Protein AF-A0A3D5WJP2-F1 (afdb_monomer_lite)

Foldseek 3Di:
DPQWDFLQVVCVVPVVRSLVVQADPPVRAGDFLLDCPCCVVDPCNDNGHHDDSVCCDDVNRPVDTDLVPDDPVVNVCCCVPVVDDDDQVLNVVVVVQVVVCVQQVHGQQQWADDPSDIGGDPDDGDHDPPDDPVD

Radius of gyration: 22.25 Å; chains: 1; bounding box: 49×36×56 Å

Structure (mmCIF, N/CA/C/O backbone):
data_AF-A0A3D5WJP2-F1
#
_entry.id   AF-A0A3D5WJP2-F1
#
loop_
_atom_site.group_PDB
_atom_site.id
_atom_site.type_symbol
_atom_site.label_atom_id
_atom_site.label_alt_id
_atom_site.label_comp_id
_atom_site.label_asym_id
_atom_site.label_entity_id
_atom_site.label_seq_id
_atom_site.pdbx_PDB_ins_code
_atom_site.Cartn_x
_atom_site.Cartn_y
_atom_site.Cartn_z
_atom_site.occupancy
_atom_site.B_iso_or_equiv
_atom_site.auth_seq_id
_atom_site.auth_comp_id
_atom_site.auth_asym_id
_atom_site.auth_atom_id
_atom_site.pdbx_PDB_model_num
ATOM 1 N N . MET A 1 1 ? -11.309 5.331 -8.381 1.00 47.12 1 MET A N 1
ATOM 2 C CA . MET A 1 1 ? -9.996 5.804 -7.901 1.00 47.12 1 MET A CA 1
ATOM 3 C C . MET A 1 1 ? -8.969 5.015 -8.683 1.00 47.12 1 MET A C 1
ATOM 5 O O . MET A 1 1 ? -9.078 3.797 -8.690 1.00 47.12 1 MET A O 1
ATOM 9 N N . GLU A 1 2 ? -8.091 5.676 -9.429 1.00 64.75 2 GLU A N 1
ATOM 10 C CA . GLU A 1 2 ? -6.979 4.993 -10.094 1.00 64.75 2 GLU A CA 1
ATOM 11 C C . GLU A 1 2 ? -5.961 4.677 -8.989 1.00 64.75 2 GLU A C 1
ATOM 13 O O . GLU A 1 2 ? -5.432 5.591 -8.364 1.00 64.75 2 GLU A O 1
ATOM 18 N N . ILE A 1 3 ? -5.849 3.399 -8.615 1.00 77.19 3 ILE A N 1
ATOM 19 C CA . ILE A 1 3 ? -5.035 2.960 -7.464 1.00 77.19 3 ILE A CA 1
ATOM 20 C C . ILE A 1 3 ? -3.576 2.727 -7.889 1.00 77.19 3 ILE A C 1
ATOM 22 O O . ILE A 1 3 ? -2.681 2.763 -7.049 1.00 77.19 3 ILE A O 1
ATOM 26 N N . ASP A 1 4 ? -3.347 2.495 -9.182 1.00 83.25 4 ASP A N 1
ATOM 27 C CA . ASP A 1 4 ? -2.045 2.159 -9.748 1.00 83.25 4 ASP A CA 1
ATOM 28 C C . ASP A 1 4 ? -1.290 3.399 -10.241 1.00 83.25 4 ASP A C 1
ATOM 30 O O . ASP A 1 4 ? -1.884 4.329 -10.794 1.00 83.25 4 ASP A O 1
ATOM 34 N N . ILE A 1 5 ? 0.027 3.406 -10.039 1.00 85.25 5 ILE A N 1
ATOM 35 C CA . ILE A 1 5 ? 0.921 4.472 -10.488 1.00 85.25 5 ILE A CA 1
ATOM 36 C C . ILE A 1 5 ? 1.798 3.890 -11.588 1.00 85.25 5 ILE A C 1
ATOM 38 O O . ILE A 1 5 ? 2.698 3.117 -11.310 1.00 85.25 5 ILE A O 1
ATOM 42 N N . VAL A 1 6 ? 1.567 4.316 -12.827 1.00 90.94 6 VAL A N 1
ATOM 43 C CA . VAL A 1 6 ? 2.302 3.793 -13.986 1.00 90.94 6 VAL A CA 1
ATOM 44 C C . VAL A 1 6 ? 3.695 4.422 -14.073 1.00 90.94 6 VAL A C 1
ATOM 46 O O . VAL A 1 6 ? 3.829 5.628 -14.304 1.00 90.94 6 VAL A O 1
ATOM 49 N N . GLU A 1 7 ? 4.745 3.615 -13.955 1.00 93.88 7 GLU A N 1
ATOM 50 C CA . GLU A 1 7 ? 6.144 4.055 -13.968 1.00 93.88 7 GLU A CA 1
ATOM 51 C C . GLU A 1 7 ? 6.538 4.729 -15.280 1.00 93.88 7 GLU A C 1
ATOM 53 O O . GLU A 1 7 ? 7.288 5.711 -15.261 1.00 93.88 7 GLU A O 1
ATOM 58 N N . GLN A 1 8 ? 5.995 4.268 -16.413 1.00 94.50 8 GLN A N 1
ATOM 59 C CA . GLN A 1 8 ? 6.205 4.920 -17.705 1.00 94.50 8 GLN A CA 1
ATOM 60 C C . GLN A 1 8 ? 5.796 6.398 -17.653 1.00 94.50 8 GLN A C 1
ATOM 62 O O . GLN A 1 8 ? 6.559 7.256 -18.090 1.00 94.50 8 GLN A O 1
ATOM 67 N N . ARG A 1 9 ? 4.662 6.725 -17.013 1.00 94.38 9 ARG A N 1
ATOM 68 C CA . ARG A 1 9 ? 4.209 8.120 -16.865 1.00 94.38 9 ARG A CA 1
ATOM 69 C C . ARG A 1 9 ? 5.199 8.951 -16.047 1.00 94.38 9 ARG A C 1
ATOM 71 O O . ARG A 1 9 ? 5.391 10.129 -16.337 1.00 94.38 9 ARG A O 1
ATOM 78 N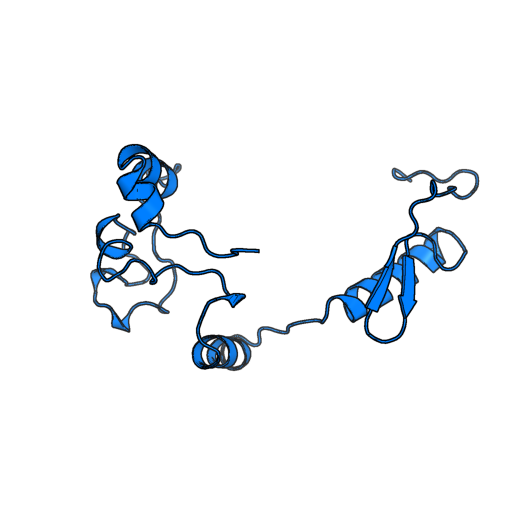 N . ILE A 1 10 ? 5.835 8.356 -15.036 1.00 94.31 10 ILE A N 1
ATOM 79 C CA . ILE A 1 10 ? 6.864 9.034 -14.235 1.00 94.31 10 ILE A CA 1
ATOM 80 C C . ILE A 1 10 ? 8.133 9.244 -15.068 1.00 94.31 10 ILE A C 1
ATOM 82 O O . ILE A 1 10 ? 8.694 10.338 -15.029 1.00 94.31 10 ILE A O 1
ATOM 86 N N . LYS A 1 11 ? 8.574 8.231 -15.828 1.00 94.94 11 LYS A N 1
ATOM 87 C CA . LYS A 1 11 ? 9.739 8.328 -16.725 1.00 94.94 11 LYS A CA 1
ATOM 88 C C . LYS A 1 11 ? 9.537 9.427 -17.766 1.00 94.94 11 LYS A C 1
ATOM 90 O O . LYS A 1 11 ? 10.443 10.235 -17.949 1.00 94.94 11 LYS A O 1
ATOM 95 N N . ASP A 1 12 ? 8.353 9.488 -18.373 1.00 95.94 12 ASP A N 1
ATOM 96 C CA . ASP A 1 12 ? 7.992 10.495 -19.378 1.00 95.94 12 ASP A CA 1
ATOM 97 C C . ASP A 1 12 ? 7.939 11.906 -18.783 1.00 95.94 12 ASP A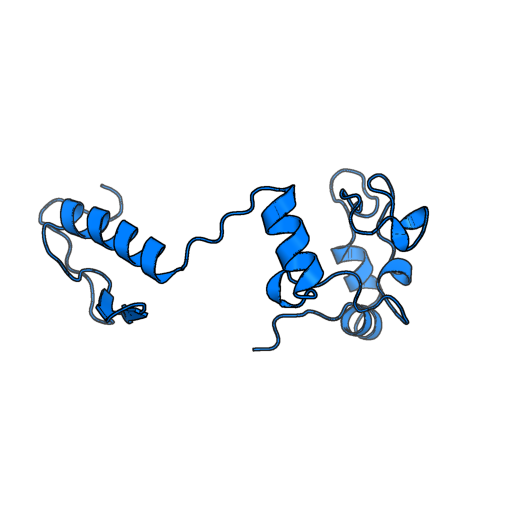 C 1
ATOM 99 O O . ASP A 1 12 ? 8.378 12.867 -19.413 1.00 95.94 12 ASP A O 1
ATOM 103 N N . LEU A 1 13 ? 7.438 12.040 -17.549 1.00 96.00 13 LEU A N 1
ATOM 104 C CA . LEU A 1 13 ? 7.401 13.319 -16.842 1.00 96.00 13 LEU A CA 1
ATOM 105 C C . LEU A 1 13 ? 8.804 13.789 -16.437 1.00 96.00 13 LEU A C 1
ATOM 107 O O . LEU A 1 13 ? 9.142 14.963 -16.582 1.00 96.00 13 LEU A O 1
ATOM 111 N N . SER A 1 14 ? 9.605 12.894 -15.856 1.00 96.88 14 SER A N 1
ATOM 112 C CA . SER A 1 14 ? 10.966 13.182 -15.416 1.00 96.88 14 SER A CA 1
ATOM 113 C C . SER A 1 14 ? 11.758 11.893 -15.158 1.00 96.88 14 SER A C 1
ATOM 115 O O . SER A 1 14 ? 11.589 11.248 -14.115 1.00 96.88 14 SER A O 1
ATOM 117 N N . PRO A 1 15 ? 12.734 11.560 -16.022 1.00 95.88 15 PRO A N 1
ATOM 118 C CA . PRO A 1 15 ? 13.635 10.430 -15.790 1.00 95.88 15 PRO A CA 1
ATOM 119 C C . PRO A 1 15 ? 14.441 10.569 -14.488 1.00 95.88 15 PRO A C 1
ATOM 121 O O . PRO A 1 15 ? 14.741 9.584 -13.812 1.00 95.88 15 PRO A O 1
ATOM 124 N N . ALA A 1 16 ? 14.771 11.808 -14.104 1.00 95.88 16 ALA A N 1
ATOM 125 C CA . ALA A 1 16 ? 15.469 12.096 -12.856 1.00 95.88 16 ALA A CA 1
ATOM 126 C C . ALA A 1 16 ? 14.603 11.775 -11.629 1.00 95.88 16 ALA A C 1
ATOM 128 O O . ALA A 1 16 ? 15.120 11.243 -10.647 1.00 95.88 16 ALA A O 1
ATOM 129 N N . LEU A 1 17 ? 13.294 12.050 -11.691 1.00 95.75 17 LEU A N 1
ATOM 130 C CA . LEU A 1 17 ? 12.360 11.713 -10.617 1.00 95.75 17 LEU A CA 1
ATOM 131 C C . LEU A 1 17 ? 12.276 10.200 -10.417 1.00 95.75 17 LEU A C 1
ATOM 133 O O . LEU A 1 17 ? 12.424 9.738 -9.287 1.00 95.75 17 LEU A O 1
ATOM 137 N N . LEU A 1 18 ? 12.125 9.427 -11.498 1.00 95.44 18 LEU A N 1
ATOM 138 C CA . LEU A 1 18 ? 12.097 7.965 -11.407 1.00 95.44 18 LEU A CA 1
ATOM 139 C C . LEU A 1 18 ? 13.383 7.418 -10.767 1.00 95.44 18 LEU A C 1
ATOM 141 O O . LEU A 1 18 ? 13.330 6.587 -9.864 1.00 95.44 18 LEU A O 1
ATOM 145 N N . LYS A 1 19 ? 14.547 7.959 -11.147 1.00 94.31 19 LYS A N 1
ATOM 146 C CA . LYS A 1 19 ? 15.833 7.590 -10.536 1.00 94.31 19 LYS A CA 1
ATOM 147 C C . LYS A 1 19 ? 15.904 7.924 -9.040 1.00 94.31 19 LYS A C 1
ATOM 149 O O . LYS A 1 19 ? 16.503 7.175 -8.272 1.00 94.31 19 LYS A O 1
ATOM 154 N N . ILE A 1 20 ? 15.311 9.039 -8.610 1.00 95.19 20 ILE A N 1
ATOM 155 C CA . ILE A 1 20 ? 15.243 9.416 -7.189 1.00 95.19 20 ILE A CA 1
ATOM 156 C C . ILE A 1 20 ? 14.339 8.457 -6.410 1.00 95.19 20 ILE A C 1
ATOM 158 O O . ILE A 1 20 ? 14.707 8.085 -5.294 1.00 95.19 20 ILE A O 1
ATOM 162 N N . LEU A 1 21 ? 13.196 8.067 -6.983 1.00 94.50 21 LEU A N 1
ATOM 163 C CA . LEU A 1 21 ? 12.251 7.127 -6.373 1.00 94.50 21 LEU A CA 1
ATOM 164 C C . LEU A 1 21 ? 12.860 5.731 -6.205 1.00 94.50 21 LEU A C 1
ATOM 166 O O . LEU A 1 21 ? 12.654 5.099 -5.175 1.00 94.50 21 LEU A O 1
ATOM 170 N N . LEU A 1 22 ? 13.668 5.288 -7.170 1.00 95.50 22 LEU A N 1
ATOM 171 C CA . LEU A 1 22 ? 14.379 4.011 -7.103 1.00 95.50 22 LEU A CA 1
ATOM 172 C C . LEU A 1 22 ? 15.647 4.054 -6.238 1.00 95.50 22 LEU A C 1
ATOM 174 O O . LEU A 1 22 ? 16.278 3.025 -6.040 1.00 95.50 22 LEU A O 1
ATOM 178 N N . SER A 1 23 ? 16.064 5.212 -5.725 1.00 96.12 23 SER A N 1
ATOM 179 C CA . SER A 1 23 ? 17.337 5.344 -5.011 1.00 96.12 23 SER A CA 1
ATOM 180 C C . SER A 1 23 ? 17.260 4.831 -3.571 1.00 96.12 23 SER A C 1
ATOM 182 O O . SER A 1 23 ? 16.557 5.396 -2.730 1.00 96.12 23 SER A O 1
ATOM 184 N N . ASP A 1 24 ? 18.112 3.859 -3.250 1.00 95.31 24 ASP A N 1
ATOM 185 C CA . ASP A 1 24 ? 18.405 3.454 -1.881 1.00 95.31 24 ASP A CA 1
ATOM 186 C C . ASP A 1 24 ? 19.329 4.486 -1.209 1.00 95.31 24 ASP A C 1
ATOM 188 O O . ASP A 1 24 ? 20.454 4.762 -1.643 1.00 95.31 24 ASP A O 1
ATOM 192 N N . LYS A 1 25 ? 18.850 5.084 -0.114 1.00 92.25 25 LYS A N 1
ATOM 193 C CA . LYS A 1 25 ? 19.575 6.139 0.608 1.00 92.25 25 LYS A CA 1
ATOM 194 C C . LYS A 1 25 ? 20.746 5.617 1.430 1.00 92.25 25 LYS A C 1
ATOM 196 O O . LYS A 1 25 ? 21.647 6.418 1.711 1.00 92.25 25 LYS A O 1
ATOM 201 N N . THR A 1 26 ? 20.747 4.326 1.766 1.00 92.94 26 THR A N 1
ATOM 202 C CA . THR A 1 26 ? 21.807 3.677 2.544 1.00 92.94 26 THR A CA 1
ATOM 203 C C . THR A 1 26 ? 22.995 3.297 1.667 1.00 92.94 26 THR A C 1
ATOM 205 O O . THR A 1 26 ? 24.112 3.722 1.950 1.00 92.94 26 THR A O 1
ATOM 208 N N . THR A 1 27 ? 22.768 2.588 0.559 1.00 90.81 27 THR A N 1
ATOM 209 C CA . THR A 1 27 ? 23.851 2.114 -0.324 1.00 90.81 27 THR A CA 1
ATOM 210 C C . THR A 1 27 ? 24.236 3.094 -1.434 1.00 90.81 27 THR A C 1
ATOM 212 O O . THR A 1 27 ? 25.261 2.896 -2.085 1.00 90.81 27 THR A O 1
ATOM 215 N N . LYS A 1 28 ? 23.436 4.149 -1.664 1.00 88.69 28 LYS A N 1
ATOM 216 C CA . LYS A 1 28 ? 23.542 5.075 -2.815 1.00 88.69 28 LYS A CA 1
ATOM 217 C C . LYS A 1 28 ? 23.342 4.410 -4.183 1.00 88.69 28 LYS A C 1
ATOM 219 O O . LYS A 1 28 ? 23.597 5.047 -5.204 1.00 88.69 28 LYS A O 1
ATOM 224 N N . LYS A 1 29 ? 22.868 3.165 -4.199 1.00 93.69 29 LYS A N 1
ATOM 225 C CA . LYS A 1 29 ? 22.490 2.415 -5.398 1.00 93.69 29 LYS A CA 1
ATOM 226 C C . LYS A 1 29 ? 20.972 2.456 -5.601 1.00 93.69 29 LYS A C 1
ATOM 228 O O . LYS A 1 29 ? 20.299 3.281 -4.971 1.00 93.69 29 LYS A O 1
ATOM 233 N N . SER A 1 30 ? 20.428 1.617 -6.479 1.00 96.69 30 SER A N 1
ATOM 234 C CA . SER A 1 30 ? 18.974 1.459 -6.587 1.00 96.69 30 SER A CA 1
ATOM 235 C C . SER A 1 30 ? 18.463 0.442 -5.562 1.00 96.69 30 SER A C 1
ATOM 237 O O . SER A 1 30 ? 19.211 -0.413 -5.085 1.00 96.69 30 SER A O 1
ATOM 239 N N . ILE A 1 31 ? 17.187 0.538 -5.195 1.00 96.81 31 ILE A N 1
ATOM 240 C CA . ILE A 1 31 ? 16.516 -0.470 -4.372 1.00 96.81 31 ILE A CA 1
ATOM 241 C C . ILE A 1 31 ? 16.528 -1.828 -5.084 1.00 96.81 31 ILE A C 1
ATOM 243 O O . ILE A 1 31 ? 16.520 -1.901 -6.313 1.00 96.81 31 ILE A O 1
ATOM 247 N N . ARG A 1 32 ? 16.556 -2.909 -4.305 1.00 96.75 32 ARG A N 1
ATOM 248 C CA . ARG A 1 32 ? 16.531 -4.283 -4.823 1.00 96.75 32 ARG A CA 1
ATOM 249 C C . ARG A 1 32 ? 15.113 -4.831 -4.879 1.00 96.75 32 ARG A C 1
ATOM 251 O O . ARG A 1 32 ? 14.268 -4.396 -4.099 1.00 96.75 32 ARG A O 1
ATOM 258 N N . TRP A 1 33 ? 14.880 -5.829 -5.731 1.00 96.00 33 TRP A N 1
ATOM 259 C CA . TRP A 1 33 ? 13.581 -6.506 -5.834 1.00 96.00 33 TRP A CA 1
ATOM 260 C C . TRP A 1 33 ? 13.119 -7.108 -4.504 1.00 96.00 33 TRP A C 1
ATOM 262 O O . TRP A 1 33 ? 11.950 -6.983 -4.146 1.00 96.00 33 TRP A O 1
ATOM 272 N N . GLY A 1 34 ? 14.023 -7.751 -3.755 1.00 94.38 34 GLY A N 1
ATOM 273 C CA . GLY A 1 34 ? 13.733 -8.274 -2.413 1.00 94.38 34 GLY A CA 1
ATOM 274 C C . GLY A 1 34 ? 12.674 -9.384 -2.366 1.00 94.38 34 GLY A C 1
ATOM 275 O O . GLY A 1 34 ? 12.168 -9.715 -1.295 1.00 94.38 34 GLY A O 1
ATOM 276 N N . THR A 1 35 ? 12.303 -9.943 -3.518 1.00 89.81 35 THR A N 1
ATOM 277 C CA . THR A 1 35 ? 11.338 -11.030 -3.662 1.00 89.81 35 THR A CA 1
ATOM 278 C C . THR A 1 35 ? 11.660 -11.838 -4.914 1.00 89.81 35 THR A C 1
ATOM 280 O O . THR A 1 35 ? 12.204 -11.309 -5.875 1.00 89.81 35 THR A O 1
ATOM 283 N N . ASP A 1 36 ? 11.294 -13.113 -4.904 1.00 91.38 36 ASP A N 1
ATOM 284 C CA . ASP A 1 36 ? 11.384 -14.058 -6.020 1.00 91.38 36 ASP A CA 1
ATOM 285 C C . ASP A 1 36 ? 10.175 -14.009 -6.972 1.00 91.38 36 ASP A C 1
ATOM 287 O O . ASP A 1 36 ? 10.147 -14.720 -7.974 1.00 91.38 36 ASP A O 1
ATOM 291 N N . ASN A 1 37 ? 9.175 -13.166 -6.686 1.00 87.62 37 ASN A N 1
ATOM 292 C CA . ASN A 1 37 ? 7.938 -13.086 -7.472 1.00 87.62 37 ASN A CA 1
ATOM 293 C C . ASN A 1 37 ? 8.162 -12.727 -8.949 1.00 87.62 37 ASN A C 1
ATOM 295 O O . ASN A 1 37 ? 7.281 -12.999 -9.755 1.00 87.62 37 ASN A O 1
ATOM 299 N N . TYR A 1 38 ? 9.301 -12.121 -9.282 1.00 91.50 38 TYR A N 1
ATOM 300 C CA . TYR A 1 38 ? 9.615 -11.621 -10.619 1.00 91.50 38 TYR A CA 1
ATOM 301 C C . TYR A 1 38 ? 10.650 -12.482 -11.355 1.00 91.50 38 TYR A C 1
ATOM 303 O O . TYR A 1 38 ? 11.018 -12.161 -12.479 1.00 91.50 38 TYR A O 1
ATOM 311 N N . ASN A 1 39 ? 11.103 -13.594 -10.760 1.00 93.44 39 ASN A N 1
ATOM 312 C CA . ASN A 1 39 ? 12.159 -14.440 -11.328 1.00 93.44 39 ASN A CA 1
ATOM 313 C C . ASN A 1 39 ? 11.833 -14.967 -12.737 1.00 93.44 39 ASN A C 1
ATOM 315 O O . ASN A 1 39 ? 12.746 -15.256 -13.506 1.00 93.44 39 ASN A O 1
ATOM 319 N N . GLU A 1 40 ? 10.548 -15.102 -13.079 1.00 92.06 40 GLU A N 1
ATOM 320 C CA . GLU A 1 40 ? 10.105 -15.544 -14.407 1.00 92.06 40 GLU A CA 1
ATOM 321 C C . GLU A 1 40 ? 10.437 -14.548 -15.530 1.00 92.06 40 GLU A C 1
ATOM 323 O O . GLU A 1 40 ? 10.497 -14.945 -16.691 1.00 92.06 40 GLU A O 1
ATOM 328 N N . TYR A 1 41 ? 10.713 -13.284 -15.194 1.00 92.75 41 TYR A N 1
ATOM 329 C CA . TYR A 1 41 ? 11.081 -12.240 -16.153 1.00 92.75 41 TYR A CA 1
ATOM 330 C C . TYR A 1 41 ? 12.579 -12.202 -16.487 1.00 92.75 41 TYR A C 1
ATOM 332 O O . TYR A 1 41 ? 12.976 -11.482 -17.401 1.00 92.75 41 TYR A O 1
ATOM 340 N N . GLY A 1 42 ? 13.413 -12.980 -15.788 1.00 95.81 42 GLY A N 1
ATOM 341 C CA . GLY A 1 42 ? 14.847 -13.097 -16.064 1.00 95.81 42 GLY A CA 1
ATOM 342 C C . GLY A 1 42 ? 15.735 -12.904 -14.838 1.00 95.81 42 GLY A C 1
ATOM 343 O O . GLY A 1 42 ? 15.280 -12.579 -13.741 1.00 95.81 42 GLY A O 1
ATOM 344 N N . THR A 1 43 ? 17.038 -13.104 -15.030 1.00 96.88 43 THR A N 1
ATOM 345 C CA . THR A 1 43 ? 18.047 -13.043 -13.958 1.00 96.88 43 THR A CA 1
ATOM 346 C C . THR A 1 43 ? 18.158 -11.668 -13.303 1.00 96.88 43 THR A C 1
ATOM 348 O O . THR A 1 43 ? 18.460 -11.566 -12.121 1.00 96.88 43 THR A O 1
ATOM 351 N N . GLU A 1 44 ? 17.853 -10.614 -14.053 1.00 96.94 44 GLU A N 1
ATOM 352 C CA . GLU A 1 44 ? 17.839 -9.206 -13.662 1.00 96.94 44 GLU A CA 1
ATOM 353 C C . GLU A 1 44 ? 16.711 -8.886 -12.667 1.00 96.94 44 GLU A C 1
ATOM 355 O O . GLU A 1 44 ? 16.727 -7.840 -12.016 1.00 96.94 44 GLU A O 1
ATOM 360 N N . TYR A 1 45 ? 15.749 -9.802 -12.526 1.00 96.94 45 TYR A N 1
ATOM 361 C CA . TYR A 1 45 ? 14.616 -9.717 -11.608 1.00 96.94 45 TYR A CA 1
ATOM 362 C C . TYR A 1 45 ? 14.800 -10.550 -10.338 1.00 96.94 45 TYR A C 1
ATOM 364 O O . TYR A 1 45 ? 13.888 -10.634 -9.512 1.00 96.94 45 TYR A O 1
ATOM 372 N N . TYR A 1 46 ? 15.969 -11.172 -10.158 1.00 97.31 46 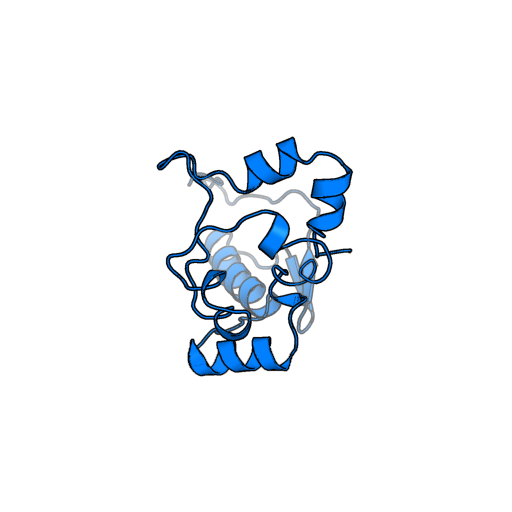TYR A N 1
ATOM 373 C CA . TYR A 1 46 ? 16.248 -11.933 -8.948 1.00 97.31 46 TYR A CA 1
ATOM 374 C C . TYR A 1 46 ? 16.258 -11.042 -7.708 1.00 97.31 46 TYR A C 1
ATOM 376 O O . TYR A 1 46 ? 16.549 -9.846 -7.748 1.00 97.31 46 TYR A O 1
ATOM 384 N N . THR A 1 47 ? 15.955 -11.662 -6.568 1.00 96.31 47 THR A N 1
ATOM 385 C CA . THR A 1 47 ? 15.747 -10.975 -5.287 1.00 96.31 47 THR A CA 1
ATOM 386 C C . THR A 1 47 ? 16.897 -10.055 -4.859 1.00 96.31 47 THR A C 1
ATOM 388 O O . THR A 1 47 ? 16.66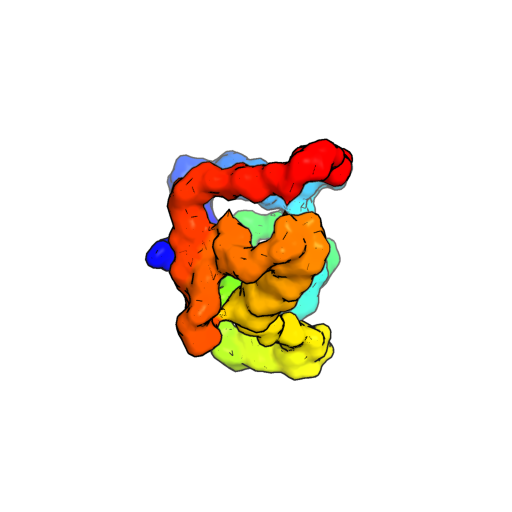5 -9.112 -4.100 1.00 96.31 47 THR A O 1
ATOM 391 N N . ASP A 1 48 ? 18.128 -10.342 -5.276 1.00 95.50 48 ASP A N 1
ATOM 392 C CA . ASP A 1 48 ? 19.338 -9.606 -4.918 1.00 95.50 48 ASP A CA 1
ATOM 393 C C . ASP A 1 48 ? 19.744 -8.545 -5.955 1.00 95.50 48 ASP A C 1
ATOM 395 O O . ASP A 1 48 ? 20.652 -7.753 -5.680 1.00 95.50 48 ASP A O 1
ATOM 399 N N . GLN A 1 49 ? 19.048 -8.484 -7.095 1.00 97.62 49 GLN A N 1
ATOM 400 C CA . GLN A 1 49 ? 19.288 -7.516 -8.162 1.00 97.62 49 GLN A CA 1
ATOM 401 C C . GLN A 1 49 ? 18.600 -6.177 -7.901 1.00 97.62 49 GLN A C 1
ATOM 403 O O . GLN A 1 49 ? 17.593 -6.082 -7.193 1.00 97.62 49 GLN A O 1
ATOM 408 N N . GLU A 1 50 ? 19.177 -5.129 -8.484 1.00 97.25 50 GLU A N 1
ATOM 409 C CA . GLU A 1 50 ? 18.686 -3.755 -8.415 1.00 97.25 50 GLU A CA 1
ATOM 410 C C . GLU A 1 50 ? 17.581 -3.495 -9.442 1.00 97.25 50 GLU A C 1
ATOM 412 O O . GLU A 1 50 ? 17.677 -3.900 -10.599 1.00 97.25 50 GLU A O 1
ATOM 417 N N . ILE A 1 51 ? 16.560 -2.744 -9.032 1.00 97.06 51 ILE A N 1
ATOM 418 C CA . ILE A 1 51 ? 1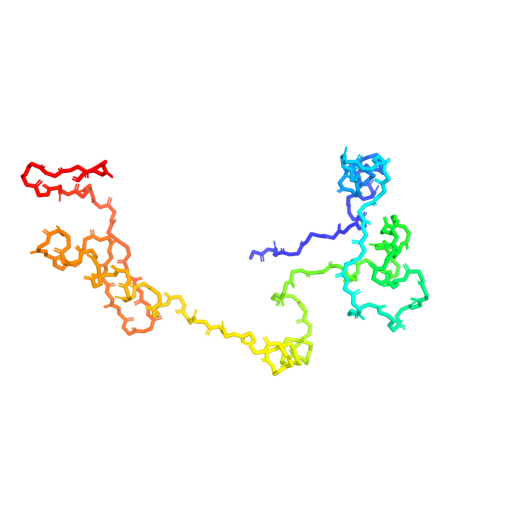5.506 -2.274 -9.926 1.00 97.06 51 ILE A CA 1
ATOM 419 C C . ILE A 1 51 ? 16.059 -1.102 -10.737 1.00 97.06 51 ILE A C 1
ATOM 421 O O . ILE A 1 51 ? 16.390 -0.050 -10.185 1.00 97.06 51 ILE A O 1
ATOM 425 N N . THR A 1 52 ? 16.132 -1.265 -12.055 1.00 95.38 52 THR A N 1
ATOM 426 C CA . THR A 1 52 ? 16.503 -0.189 -12.981 1.00 95.38 52 THR A CA 1
ATOM 427 C C . THR A 1 52 ? 15.272 0.297 -13.752 1.00 95.38 52 THR A C 1
ATOM 429 O O . THR A 1 52 ? 14.320 -0.466 -13.919 1.00 95.38 52 THR A O 1
ATOM 432 N N . PRO A 1 53 ? 15.255 1.555 -14.241 1.00 95.25 53 PRO A N 1
ATOM 433 C CA . PRO A 1 53 ? 14.108 2.088 -14.975 1.00 95.25 53 PRO A CA 1
ATOM 434 C C . PRO A 1 53 ? 13.657 1.217 -16.150 1.00 95.25 53 PRO A C 1
ATOM 436 O O . PRO A 1 53 ? 12.462 1.105 -16.397 1.00 95.25 53 PRO A O 1
ATOM 439 N N . ASP A 1 54 ? 14.583 0.587 -16.870 1.00 94.69 54 ASP A N 1
ATOM 440 C CA . ASP A 1 54 ? 14.249 -0.202 -18.060 1.00 94.69 54 ASP A CA 1
ATOM 441 C C . ASP A 1 54 ? 13.595 -1.552 -17.719 1.00 94.69 54 ASP A C 1
ATOM 443 O O . ASP A 1 54 ? 12.894 -2.109 -18.555 1.00 94.69 54 ASP A O 1
ATOM 447 N N . LEU A 1 55 ? 13.727 -2.030 -16.475 1.00 96.38 55 LEU A N 1
ATOM 448 C CA . LEU A 1 55 ? 13.050 -3.240 -15.986 1.00 96.38 55 LEU A CA 1
ATOM 449 C C . LEU A 1 55 ? 11.600 -2.987 -15.533 1.00 96.38 55 LEU A C 1
ATOM 451 O O . LEU A 1 55 ? 10.892 -3.922 -15.176 1.00 96.38 55 LEU A O 1
ATOM 455 N N . ILE A 1 56 ? 11.157 -1.727 -15.493 1.00 95.94 56 ILE A N 1
ATOM 456 C CA . ILE A 1 56 ? 9.817 -1.339 -15.012 1.00 95.94 56 ILE A CA 1
ATOM 457 C C . ILE A 1 56 ? 9.129 -0.328 -15.933 1.00 95.94 56 ILE A C 1
ATOM 459 O O . ILE A 1 56 ? 8.149 0.295 -15.551 1.00 95.94 56 ILE A O 1
ATOM 463 N N . THR A 1 57 ? 9.653 -0.109 -17.139 1.00 95.44 57 THR A N 1
ATOM 464 C CA . THR A 1 57 ? 9.071 0.807 -18.133 1.00 95.44 57 THR A CA 1
ATOM 465 C C . THR A 1 57 ? 9.012 0.143 -19.507 1.00 95.44 57 THR A C 1
ATOM 467 O O . THR A 1 57 ? 9.456 -0.992 -19.670 1.00 95.44 57 THR A O 1
ATOM 470 N N . GLY A 1 58 ? 8.410 0.810 -20.492 1.00 94.06 58 GLY A N 1
ATOM 471 C CA . GLY A 1 58 ? 8.115 0.215 -21.794 1.00 94.06 58 GLY A CA 1
ATOM 472 C C . GLY A 1 58 ? 7.186 -0.988 -21.645 1.00 94.06 58 GLY A C 1
ATOM 473 O O . GLY A 1 58 ? 6.177 -0.914 -20.941 1.00 94.06 58 GLY A O 1
ATOM 474 N N . ASP A 1 59 ? 7.568 -2.111 -22.249 1.00 92.50 59 ASP A N 1
ATOM 475 C CA . ASP A 1 59 ? 6.812 -3.368 -22.185 1.00 92.50 59 ASP A CA 1
ATOM 476 C C . ASP A 1 59 ? 6.674 -3.907 -20.749 1.00 92.50 59 ASP A C 1
ATOM 478 O O . ASP A 1 59 ? 5.736 -4.641 -20.446 1.00 92.50 59 ASP A O 1
ATOM 482 N N . MET A 1 60 ? 7.557 -3.481 -19.838 1.00 92.69 60 MET A N 1
ATOM 483 C CA . MET A 1 60 ? 7.570 -3.894 -18.432 1.00 92.69 60 MET A CA 1
ATOM 484 C C . MET A 1 60 ? 6.819 -2.924 -17.501 1.00 92.69 60 MET A C 1
ATOM 486 O O . MET A 1 60 ? 6.929 -3.037 -16.280 1.00 92.69 60 MET A O 1
ATOM 490 N N . THR A 1 61 ? 6.036 -1.973 -18.026 1.00 90.38 61 THR A N 1
ATOM 491 C CA . THR A 1 61 ? 5.384 -0.919 -17.216 1.00 90.38 61 THR A CA 1
ATOM 492 C C . THR A 1 61 ? 4.297 -1.396 -16.247 1.00 90.38 61 THR A C 1
ATOM 494 O O . THR A 1 61 ? 3.817 -0.598 -15.453 1.00 90.38 61 THR A O 1
ATOM 497 N N . VAL A 1 62 ? 3.867 -2.655 -16.330 1.00 87.44 62 VAL A N 1
ATOM 498 C CA . VAL A 1 62 ? 2.879 -3.260 -15.414 1.00 87.44 62 VAL A CA 1
ATOM 499 C C . VAL A 1 62 ? 3.530 -4.249 -14.443 1.00 87.44 62 VAL A C 1
ATOM 501 O O . VAL A 1 62 ? 2.848 -5.047 -13.808 1.00 87.44 62 VAL A O 1
ATOM 504 N N . THR A 1 63 ? 4.862 -4.234 -14.337 1.00 90.44 63 THR A N 1
ATOM 505 C CA . THR A 1 63 ? 5.601 -5.170 -13.477 1.00 90.44 63 THR A CA 1
ATOM 506 C C . THR A 1 63 ? 5.354 -4.889 -11.999 1.00 90.44 63 THR A C 1
ATOM 508 O O . THR A 1 63 ? 5.091 -5.806 -11.217 1.00 90.44 63 THR A O 1
ATOM 511 N N . ILE A 1 64 ? 5.437 -3.618 -11.598 1.00 90.19 64 ILE A N 1
ATOM 512 C CA . ILE A 1 64 ? 5.192 -3.194 -10.223 1.00 90.19 64 ILE A CA 1
ATOM 513 C C . ILE A 1 64 ? 3.774 -2.649 -10.161 1.00 90.19 64 ILE A C 1
ATOM 515 O O . ILE A 1 64 ? 3.461 -1.644 -10.776 1.00 90.19 64 ILE A O 1
ATOM 519 N N . GLN A 1 65 ? 2.910 -3.329 -9.412 1.00 88.88 65 GLN A N 1
ATOM 520 C CA . GLN A 1 65 ? 1.524 -2.908 -9.236 1.00 88.88 65 GLN A CA 1
ATOM 521 C C . GLN A 1 65 ? 1.074 -3.077 -7.785 1.00 88.88 65 GLN A C 1
ATOM 523 O O . GLN A 1 65 ? 1.523 -4.007 -7.092 1.00 88.88 65 GLN A O 1
ATOM 528 N N . PRO A 1 66 ? 0.132 -2.237 -7.318 1.00 84.94 66 PRO A N 1
ATOM 529 C CA . PRO A 1 66 ? -0.563 -2.446 -6.064 1.00 84.94 66 PRO A CA 1
ATOM 530 C C . PRO A 1 66 ? -1.162 -3.846 -5.994 1.00 84.94 66 PRO A C 1
ATOM 532 O O . PRO A 1 66 ? -1.685 -4.381 -6.970 1.00 84.94 66 PRO A O 1
ATOM 535 N N . ARG A 1 67 ? -1.171 -4.416 -4.789 1.00 78.81 67 ARG A N 1
ATOM 536 C CA . ARG A 1 67 ? -1.686 -5.767 -4.523 1.00 78.81 67 ARG A CA 1
ATOM 537 C C . ARG A 1 67 ? -3.084 -6.015 -5.099 1.00 78.81 67 ARG A C 1
ATOM 539 O O . ARG A 1 67 ? -3.340 -7.114 -5.570 1.00 78.81 67 ARG A O 1
ATOM 546 N N . VAL A 1 68 ? -3.947 -4.999 -5.061 1.00 80.94 68 VAL A N 1
ATOM 547 C CA . VAL A 1 68 ? -5.336 -5.052 -5.548 1.00 80.94 68 VAL A CA 1
ATOM 548 C C . VAL A 1 68 ? -5.458 -5.035 -7.073 1.00 80.94 68 VAL A C 1
ATOM 550 O O . VAL A 1 68 ? -6.490 -5.440 -7.593 1.00 80.94 68 VAL A O 1
ATOM 553 N N . ALA A 1 69 ? -4.429 -4.555 -7.776 1.00 83.44 69 ALA A N 1
ATOM 554 C CA . ALA A 1 69 ? -4.386 -4.476 -9.235 1.00 83.44 69 ALA A CA 1
ATOM 555 C C . ALA A 1 69 ? -3.771 -5.733 -9.875 1.00 83.44 69 ALA A C 1
ATOM 557 O O . ALA A 1 69 ? -3.998 -5.991 -11.053 1.00 83.44 69 ALA A O 1
ATOM 558 N N . LYS A 1 70 ? -3.037 -6.540 -9.095 1.00 83.94 70 LYS A N 1
ATOM 559 C CA . LYS A 1 70 ? -2.470 -7.819 -9.547 1.00 83.94 70 LYS A CA 1
ATOM 560 C C . LYS A 1 70 ? -3.557 -8.830 -9.913 1.00 83.94 70 LYS A C 1
ATOM 562 O O . LYS A 1 70 ? -4.666 -8.767 -9.386 1.00 83.94 70 LYS A O 1
ATOM 567 N N . SER A 1 71 ? -3.219 -9.808 -10.754 1.00 84.06 71 SER A N 1
ATOM 568 C CA . SER A 1 71 ? -4.160 -10.857 -11.169 1.00 84.06 71 SER A CA 1
ATOM 569 C C . SER A 1 71 ? -4.735 -11.634 -9.977 1.00 84.06 71 SER A C 1
ATOM 571 O O . SER A 1 71 ? -4.053 -11.876 -8.979 1.00 84.06 71 SER A O 1
ATOM 573 N N . GLU A 1 72 ? -5.985 -12.085 -10.094 1.00 81.81 72 GLU A N 1
ATOM 574 C CA . GLU A 1 72 ? -6.648 -12.883 -9.055 1.00 81.81 72 GLU A CA 1
ATOM 575 C C . GLU A 1 72 ? -5.865 -14.171 -8.732 1.00 81.81 72 GLU A C 1
ATOM 577 O O . GLU A 1 72 ? -5.756 -14.575 -7.574 1.00 81.81 72 GLU A O 1
ATOM 582 N N . ALA A 1 73 ? -5.234 -14.778 -9.741 1.00 80.50 73 ALA A N 1
ATOM 583 C CA . ALA A 1 73 ? -4.380 -15.948 -9.570 1.00 80.50 73 ALA A CA 1
ATOM 584 C C . ALA A 1 73 ? -3.164 -15.658 -8.669 1.00 80.50 73 ALA A C 1
ATOM 586 O O . ALA A 1 73 ? -2.871 -16.432 -7.756 1.00 80.50 73 ALA A O 1
ATOM 587 N N . GLU A 1 74 ? -2.482 -14.528 -8.872 1.00 77.50 74 GLU A N 1
ATOM 588 C CA . GLU A 1 74 ? -1.336 -14.123 -8.048 1.00 77.50 74 GLU A CA 1
ATOM 589 C C . GLU A 1 74 ? -1.764 -13.665 -6.642 1.00 77.50 74 GLU A C 1
ATOM 591 O O . GLU A 1 74 ? -1.055 -13.885 -5.649 1.00 77.50 74 GLU A O 1
ATOM 596 N N . GLN A 1 75 ? -2.948 -13.056 -6.524 1.00 77.75 75 GLN A N 1
ATOM 597 C CA . GLN A 1 75 ? -3.569 -12.765 -5.232 1.00 77.75 75 GLN A CA 1
ATOM 598 C C . GLN A 1 75 ? -3.781 -14.056 -4.429 1.00 77.75 75 GLN A C 1
ATOM 600 O O . GLN A 1 75 ? -3.216 -14.186 -3.336 1.00 77.75 75 GLN A O 1
ATOM 605 N N . ASN A 1 76 ? -4.459 -15.038 -5.028 1.00 77.94 76 ASN A N 1
ATOM 606 C CA . ASN A 1 76 ? -4.774 -16.335 -4.432 1.00 77.94 76 ASN A CA 1
ATOM 607 C C . ASN A 1 76 ? -3.530 -17.163 -4.084 1.00 77.94 76 ASN A C 1
ATOM 609 O O . ASN A 1 76 ? -3.465 -17.729 -2.989 1.00 77.94 76 ASN A O 1
ATOM 613 N N . ARG A 1 77 ? -2.524 -17.206 -4.975 1.00 79.69 77 ARG A N 1
ATOM 614 C CA . ARG A 1 77 ? -1.245 -17.898 -4.730 1.00 79.69 77 ARG A CA 1
ATOM 615 C C . ARG A 1 77 ? -0.627 -17.432 -3.418 1.00 79.69 77 ARG A C 1
ATOM 617 O O . ARG A 1 77 ? -0.287 -18.236 -2.564 1.00 79.69 77 ARG A O 1
ATOM 624 N N . ARG A 1 78 ? -0.546 -16.120 -3.216 1.00 73.44 78 ARG A N 1
ATOM 625 C CA . ARG A 1 78 ? 0.061 -15.539 -2.014 1.00 73.44 78 ARG A CA 1
ATOM 626 C C . ARG A 1 78 ? -0.779 -15.730 -0.749 1.00 73.44 78 ARG A C 1
ATOM 628 O O . ARG A 1 78 ? -0.202 -16.029 0.292 1.00 73.44 78 ARG A O 1
ATOM 635 N N . THR A 1 79 ? -2.109 -15.652 -0.827 1.00 74.00 79 THR A N 1
ATOM 636 C CA . THR A 1 79 ? -2.988 -16.012 0.303 1.00 74.00 79 THR A CA 1
ATOM 637 C C . THR A 1 79 ? -2.747 -17.446 0.766 1.00 74.00 79 THR A C 1
ATOM 639 O O . THR A 1 79 ? -2.630 -17.688 1.965 1.00 74.00 79 THR A O 1
ATOM 642 N N . ARG A 1 80 ? -2.597 -18.386 -0.174 1.00 76.06 80 ARG A N 1
ATOM 643 C CA . ARG A 1 80 ? -2.316 -19.793 0.127 1.00 76.06 80 ARG A CA 1
ATOM 644 C C . ARG A 1 80 ? -0.882 -20.016 0.624 1.00 76.06 80 ARG A C 1
ATOM 646 O O . ARG A 1 80 ? -0.701 -20.639 1.664 1.00 76.06 80 ARG A O 1
ATOM 653 N N . ASP A 1 81 ? 0.116 -19.503 -0.089 1.00 77.56 81 ASP A N 1
ATOM 654 C CA . ASP A 1 81 ? 1.529 -19.845 0.130 1.00 77.56 81 ASP A CA 1
ATOM 655 C C . ASP A 1 81 ? 2.166 -19.076 1.292 1.00 77.56 81 ASP A C 1
ATOM 657 O O . ASP A 1 81 ? 3.129 -19.542 1.901 1.00 77.56 81 ASP A O 1
ATOM 661 N N . LYS A 1 82 ? 1.658 -17.877 1.596 1.00 75.25 82 LYS A N 1
ATOM 662 C CA . LYS A 1 82 ? 2.177 -17.009 2.665 1.00 75.25 82 LYS A CA 1
ATOM 663 C C . LYS A 1 82 ? 1.210 -16.872 3.839 1.00 75.25 82 LYS A C 1
ATOM 665 O O . LYS A 1 82 ? 1.480 -16.079 4.737 1.00 75.25 82 LYS A O 1
ATOM 670 N N . ALA A 1 83 ? 0.109 -17.633 3.831 1.00 74.06 83 ALA A N 1
ATOM 671 C CA . ALA A 1 83 ? -0.965 -17.551 4.822 1.00 74.06 83 ALA A CA 1
ATOM 672 C C . ALA A 1 83 ? -1.428 -16.100 5.067 1.00 74.06 83 ALA A C 1
ATOM 674 O O . ALA A 1 83 ? -1.714 -15.707 6.197 1.00 74.06 83 ALA A O 1
ATOM 675 N N . GLU A 1 84 ? -1.462 -15.279 4.010 1.00 68.38 84 GLU A N 1
ATOM 676 C CA . GLU A 1 84 ? -1.931 -13.897 4.116 1.00 68.38 84 GLU A CA 1
ATOM 677 C C . GLU A 1 84 ? -3.432 -13.916 4.441 1.00 68.38 84 GLU A C 1
ATOM 679 O O . GLU A 1 84 ? -4.253 -14.303 3.609 1.00 68.38 84 GLU A O 1
ATOM 684 N N . VAL A 1 85 ? -3.800 -13.500 5.654 1.00 73.06 85 VAL A N 1
ATOM 685 C CA . VAL A 1 85 ? -5.200 -13.398 6.083 1.00 73.06 85 VAL A CA 1
ATOM 686 C C . VAL A 1 85 ? -5.705 -11.989 5.795 1.00 73.06 85 VAL A C 1
ATOM 688 O O . VAL A 1 85 ? -5.171 -11.011 6.316 1.00 73.06 85 VAL A O 1
ATOM 691 N N . PHE A 1 86 ? -6.756 -11.878 4.982 1.00 72.25 86 PHE A N 1
ATOM 692 C CA . PHE A 1 86 ? -7.463 -10.617 4.792 1.00 72.25 86 PHE A CA 1
ATOM 693 C C . PHE A 1 86 ? -8.623 -10.523 5.781 1.00 72.25 86 PHE A C 1
ATOM 695 O O . PHE A 1 86 ? -9.652 -11.177 5.607 1.00 72.25 86 PHE A O 1
ATOM 702 N N . THR A 1 87 ? -8.467 -9.700 6.815 1.00 85.81 87 THR A N 1
ATOM 703 C CA . THR A 1 87 ? -9.564 -9.383 7.734 1.00 85.81 87 THR A CA 1
ATOM 704 C C . THR A 1 87 ? -10.427 -8.285 7.108 1.00 85.81 87 THR A C 1
ATOM 706 O O . THR A 1 87 ? -9.923 -7.181 6.886 1.00 85.81 87 THR A O 1
ATOM 709 N N . PRO A 1 88 ? -11.716 -8.536 6.807 1.00 88.81 88 PRO A N 1
ATOM 710 C CA . PRO A 1 88 ? -12.580 -7.512 6.234 1.00 88.81 88 PRO A CA 1
ATOM 711 C C . PRO A 1 88 ? -12.675 -6.288 7.147 1.00 88.81 88 PRO A C 1
ATOM 713 O O . PRO A 1 88 ? -12.837 -6.427 8.359 1.00 88.81 88 PRO A O 1
ATOM 716 N N . SER A 1 89 ? -12.647 -5.082 6.576 1.00 92.69 89 SER A N 1
ATOM 717 C CA . SER A 1 89 ? -12.596 -3.839 7.361 1.00 92.69 89 SER A CA 1
ATOM 718 C C . SER A 1 89 ? -13.765 -3.671 8.332 1.00 92.69 89 SER A C 1
ATOM 720 O O . SER A 1 89 ? -13.582 -3.088 9.393 1.00 92.69 89 SER A O 1
ATOM 722 N N . TRP A 1 90 ? -14.947 -4.207 8.011 1.00 94.62 90 TRP A N 1
ATOM 723 C CA . TRP A 1 90 ? -16.101 -4.163 8.914 1.00 94.62 90 TRP A CA 1
ATOM 724 C C . TRP A 1 90 ? -15.890 -5.004 10.178 1.00 94.62 90 TRP A C 1
ATOM 726 O O . TRP A 1 90 ? -16.336 -4.592 11.242 1.00 94.62 90 TRP A O 1
ATOM 736 N N . VAL A 1 91 ? -15.143 -6.111 10.086 1.00 94.75 91 VAL A N 1
ATOM 737 C CA . VAL A 1 91 ? -14.750 -6.921 11.250 1.00 94.75 91 VAL A CA 1
ATOM 738 C C . VAL A 1 91 ? -13.756 -6.143 12.108 1.00 94.75 91 VAL A C 1
ATOM 740 O O . VAL A 1 91 ? -13.922 -6.068 13.321 1.00 94.75 91 VAL A O 1
ATOM 743 N N . CYS A 1 92 ? -12.754 -5.508 11.489 1.00 95.44 92 CYS A N 1
ATOM 744 C CA . CYS A 1 92 ? -11.814 -4.645 12.213 1.00 95.44 92 CYS A CA 1
ATOM 745 C C . CYS A 1 92 ? -12.539 -3.481 12.909 1.00 95.44 92 CYS A C 1
ATOM 747 O O . CYS A 1 92 ? -12.245 -3.160 14.056 1.00 95.44 92 CYS A O 1
ATOM 749 N N . ASN A 1 93 ? -13.514 -2.866 12.233 1.00 97.00 93 ASN A N 1
ATOM 750 C CA . ASN A 1 93 ? -14.338 -1.802 12.799 1.00 97.00 93 ASN A CA 1
ATOM 751 C C . ASN A 1 93 ? -15.172 -2.295 13.991 1.00 97.00 93 ASN A C 1
ATOM 753 O O . ASN A 1 93 ? -15.253 -1.612 15.006 1.00 97.00 93 ASN A O 1
ATOM 757 N N . GLU A 1 94 ? -15.755 -3.490 13.899 1.00 95.81 94 GLU A N 1
ATOM 758 C CA . GLU A 1 94 ? -16.493 -4.107 15.003 1.00 95.81 94 GLU A CA 1
ATOM 759 C C . GLU A 1 94 ? -15.591 -4.385 16.214 1.00 95.81 94 GLU A C 1
ATOM 761 O O . GLU A 1 94 ? -15.966 -4.070 17.341 1.00 95.81 94 GLU A O 1
ATOM 766 N N . GLN A 1 95 ? -14.367 -4.870 15.988 1.00 96.31 95 GLN A N 1
ATOM 767 C CA . GLN A 1 95 ? -13.373 -5.058 17.049 1.00 96.31 95 GLN A CA 1
ATOM 768 C C . GLN A 1 95 ? -12.972 -3.736 17.715 1.00 96.31 95 GLN A C 1
ATOM 770 O O . GLN A 1 95 ? -12.914 -3.668 18.943 1.00 96.31 95 GLN A O 1
ATOM 775 N N . ASN A 1 96 ? -12.747 -2.678 16.931 1.00 97.12 96 ASN A N 1
ATOM 776 C CA . ASN A 1 96 ? -12.456 -1.347 17.469 1.00 97.12 96 ASN A CA 1
ATOM 777 C C . ASN A 1 96 ? -13.625 -0.823 18.310 1.00 97.12 96 ASN A C 1
ATOM 779 O O . ASN A 1 96 ? -13.417 -0.381 19.437 1.00 97.12 96 ASN A O 1
ATOM 783 N N . ASN A 1 97 ? -14.859 -0.976 17.820 1.00 96.75 97 ASN A N 1
ATOM 784 C CA . ASN A 1 97 ? -16.057 -0.544 18.534 1.00 96.75 97 ASN A CA 1
ATOM 785 C C . ASN A 1 97 ? -16.205 -1.216 19.911 1.00 96.75 97 ASN A C 1
ATOM 787 O O . ASN A 1 97 ? -16.693 -0.569 20.835 1.00 96.75 97 ASN A O 1
ATOM 791 N N . LEU A 1 98 ? -15.773 -2.474 20.080 1.00 97.00 98 LEU A N 1
ATOM 792 C CA . LEU A 1 98 ? -15.774 -3.147 21.389 1.00 97.00 98 LEU A CA 1
ATOM 793 C C . LEU A 1 98 ? -14.812 -2.478 22.383 1.00 97.00 98 LEU A C 1
ATOM 795 O O . LEU A 1 98 ? -15.149 -2.303 23.556 1.00 97.00 98 LEU A O 1
ATOM 799 N N . VAL A 1 99 ? -13.620 -2.091 21.919 1.00 96.75 99 VAL A N 1
ATOM 800 C CA . VAL A 1 99 ? -12.627 -1.381 22.741 1.00 96.75 99 VAL A CA 1
ATOM 801 C C . VAL A 1 99 ? -13.119 0.027 23.072 1.00 96.75 99 VAL A C 1
ATOM 803 O O . VAL A 1 99 ? -13.044 0.453 24.227 1.00 96.75 99 VAL A O 1
ATOM 806 N N . ASP A 1 100 ? -13.680 0.724 22.085 1.00 95.19 100 ASP A N 1
ATOM 807 C CA . ASP A 1 100 ? -14.245 2.059 22.258 1.00 95.19 100 ASP A CA 1
ATOM 808 C C . ASP A 1 100 ? -15.408 2.045 23.254 1.00 95.19 100 ASP A C 1
ATOM 810 O O . ASP A 1 100 ? -15.456 2.873 24.163 1.00 95.19 100 ASP A O 1
ATOM 814 N N . GLU A 1 101 ? -16.323 1.079 23.148 1.00 95.62 101 GLU A N 1
ATOM 815 C CA . GLU A 1 101 ? -17.444 0.942 24.079 1.00 95.62 101 GLU A CA 1
ATOM 816 C C . GLU A 1 101 ? -16.955 0.737 25.515 1.00 95.62 101 GLU A C 1
ATOM 818 O O . GLU A 1 101 ? -17.435 1.412 26.429 1.00 95.62 101 GLU A O 1
ATOM 823 N N . ALA A 1 102 ? -15.960 -0.131 25.717 1.00 95.25 102 ALA A N 1
ATOM 824 C CA . ALA A 1 102 ? -15.369 -0.357 27.030 1.00 95.25 102 ALA A CA 1
ATOM 825 C C . ALA A 1 102 ? -14.677 0.902 27.586 1.00 95.25 102 ALA A C 1
ATOM 827 O O . ALA A 1 102 ? -14.761 1.184 28.784 1.00 95.25 102 ALA A O 1
ATOM 828 N N . TRP A 1 103 ? -14.008 1.687 26.735 1.00 94.62 103 TRP A N 1
ATOM 829 C CA . TRP A 1 103 ? -13.277 2.877 27.173 1.00 94.62 103 TRP A CA 1
ATOM 830 C C . TRP A 1 103 ? -14.192 4.077 27.454 1.00 94.62 103 TRP A C 1
ATOM 832 O O . TRP A 1 103 ? -14.014 4.761 28.472 1.00 94.62 103 TRP A O 1
ATOM 842 N N . PHE A 1 104 ? -15.170 4.325 26.578 1.00 94.81 104 PHE A N 1
ATOM 843 C CA . PHE A 1 104 ? -16.115 5.444 26.666 1.00 94.81 104 PHE A CA 1
ATOM 844 C C . PHE A 1 104 ? -17.335 5.142 27.546 1.00 94.81 104 PHE A C 1
ATOM 846 O O . PHE A 1 104 ? -18.022 6.074 27.966 1.00 94.81 104 PHE A O 1
ATOM 853 N N . GLY A 1 105 ? -17.620 3.868 27.826 1.00 94.44 105 GLY A N 1
ATOM 854 C CA . GLY A 1 105 ? -18.794 3.436 28.588 1.00 94.44 105 GLY A CA 1
ATOM 855 C C . GLY A 1 105 ? -20.116 3.589 27.829 1.00 94.44 105 GLY A C 1
ATOM 856 O O . GLY A 1 105 ? -21.178 3.601 28.450 1.00 94.44 105 GLY A O 1
ATOM 857 N N . ARG A 1 106 ? -20.070 3.753 26.500 1.00 94.81 106 ARG A N 1
ATOM 858 C CA . ARG A 1 106 ? -21.255 3.850 25.638 1.00 94.81 106 ARG A CA 1
ATOM 859 C C . ARG A 1 106 ? -20.979 3.319 24.236 1.00 94.81 106 ARG A C 1
ATOM 861 O O . ARG A 1 106 ? -19.864 3.427 23.736 1.00 94.81 106 ARG A O 1
ATOM 868 N N . LYS A 1 107 ? -22.033 2.834 23.581 1.00 94.94 107 LYS A N 1
ATOM 869 C CA . LYS A 1 107 ? -22.011 2.420 22.172 1.00 94.94 107 LYS A CA 1
ATOM 870 C C . LYS A 1 107 ? -21.958 3.609 21.220 1.00 94.94 107 LYS A C 1
ATOM 872 O O . LYS A 1 107 ? -22.277 4.740 21.596 1.00 94.94 107 LYS A O 1
ATOM 877 N N . ASN A 1 108 ? -21.630 3.299 19.968 1.00 94.44 108 ASN A N 1
ATOM 878 C CA . ASN A 1 108 ? -21.675 4.213 18.832 1.00 94.44 108 ASN A CA 1
ATOM 879 C C . ASN A 1 108 ? -20.901 5.511 19.109 1.00 94.44 108 ASN A C 1
ATOM 881 O O . ASN A 1 108 ? -21.462 6.607 19.121 1.00 94.44 108 ASN A O 1
ATOM 885 N N . VAL A 1 109 ? -19.613 5.374 19.433 1.00 95.75 109 VAL A N 1
ATOM 886 C CA . VAL A 1 109 ? -18.738 6.519 19.724 1.00 95.75 109 VAL A CA 1
ATOM 887 C C . VAL A 1 109 ? -18.309 7.195 18.426 1.00 95.75 109 VAL A C 1
ATOM 889 O O . VAL A 1 109 ? -18.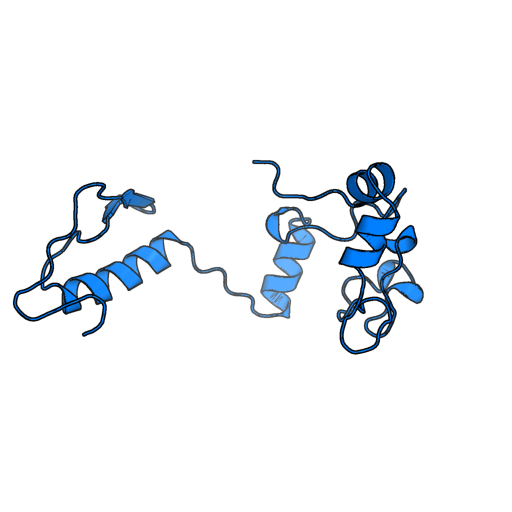545 8.388 18.257 1.00 95.75 109 VAL A O 1
ATOM 892 N N . PHE A 1 110 ? -17.725 6.420 17.509 1.00 96.19 110 PHE A N 1
ATOM 893 C CA . PHE A 1 110 ? -17.202 6.908 16.230 1.00 96.19 110 PHE A CA 1
ATOM 894 C C . PHE A 1 110 ? -18.093 6.543 15.037 1.00 96.19 110 PHE A C 1
ATOM 896 O O . PHE A 1 110 ? -18.085 7.229 14.018 1.00 96.19 110 PHE A O 1
ATOM 903 N N . ASN A 1 111 ? -18.847 5.447 15.127 1.00 96.69 111 ASN A N 1
ATOM 904 C CA . ASN A 1 111 ? -19.698 4.947 14.050 1.00 96.69 111 ASN A CA 1
ATOM 905 C C . ASN A 1 111 ? -20.823 4.056 14.598 1.00 96.69 111 ASN A C 1
ATOM 907 O O . ASN A 1 111 ? -20.788 3.657 15.757 1.00 96.69 111 ASN A O 1
ATOM 911 N N . SER A 1 112 ? -21.804 3.735 13.755 1.00 94.88 112 SER A N 1
ATOM 912 C CA . SER A 1 112 ? -22.830 2.715 14.016 1.00 94.88 112 SER A CA 1
ATOM 913 C C . SER A 1 112 ? -22.780 1.631 12.939 1.00 94.88 112 SER A C 1
ATOM 915 O O . SER A 1 112 ? -22.655 1.950 11.755 1.00 94.88 112 SER A O 1
ATOM 917 N N . ILE A 1 113 ? -22.874 0.358 13.334 1.00 93.88 113 ILE A N 1
ATOM 918 C CA . ILE A 1 113 ? -22.763 -0.790 12.419 1.00 93.88 113 ILE A CA 1
ATOM 919 C C . ILE A 1 113 ? -24.086 -1.054 11.692 1.00 93.88 113 ILE A C 1
ATOM 921 O O . ILE A 1 113 ? -25.154 -1.057 12.300 1.00 93.88 113 ILE A O 1
ATOM 925 N N . TYR A 1 114 ? -23.985 -1.357 10.396 1.00 92.00 114 TYR A N 1
ATOM 926 C CA . TYR A 1 114 ? -25.081 -1.782 9.528 1.00 92.00 114 TYR A CA 1
ATOM 927 C C . TYR A 1 114 ? -24.641 -2.977 8.674 1.00 92.00 114 TYR A C 1
ATOM 929 O O . TYR A 1 114 ? -24.043 -2.825 7.606 1.00 92.00 114 TYR A O 1
ATOM 937 N N . GLY A 1 115 ? -24.933 -4.193 9.143 1.00 92.25 115 GLY A N 1
ATOM 938 C CA . GLY A 1 115 ? -24.516 -5.422 8.465 1.00 92.25 115 GLY A CA 1
ATOM 939 C C . GLY A 1 115 ? -22.991 -5.504 8.329 1.00 92.25 115 GLY A C 1
ATOM 940 O O . GLY A 1 115 ? -22.280 -5.445 9.322 1.00 92.25 115 GLY A O 1
ATOM 941 N N . LYS A 1 116 ? -22.487 -5.617 7.094 1.00 94.38 116 LYS A N 1
ATOM 942 C CA . LYS A 1 116 ? -21.042 -5.654 6.776 1.00 94.38 116 LYS A CA 1
ATOM 943 C C . LYS A 1 116 ? -20.459 -4.266 6.458 1.00 94.38 116 LYS A C 1
ATOM 945 O O . LYS A 1 116 ? -19.524 -4.152 5.669 1.00 94.38 116 LYS A O 1
ATOM 950 N N . SER A 1 117 ? -21.053 -3.212 7.010 1.00 95.00 117 SER A N 1
ATOM 951 C CA . SER A 1 117 ? -20.663 -1.812 6.814 1.00 95.00 117 SER A CA 1
ATOM 952 C C . SER A 1 117 ? -20.959 -0.992 8.076 1.00 95.00 117 SER A C 1
ATOM 954 O O . SER A 1 117 ? -21.498 -1.514 9.053 1.00 95.00 117 SER A O 1
ATOM 956 N N . TRP A 1 118 ? -20.610 0.292 8.074 1.00 96.62 118 TRP A N 1
ATOM 957 C CA . TRP A 1 118 ? -20.892 1.222 9.164 1.00 96.62 118 TRP A CA 1
ATOM 958 C C . TRP A 1 118 ? -21.159 2.635 8.644 1.00 96.62 118 TRP A C 1
ATOM 960 O O . TRP A 1 118 ? -20.774 2.998 7.533 1.00 96.62 118 TRP A O 1
ATOM 970 N N . GLN A 1 119 ? -21.812 3.441 9.477 1.00 96.75 119 GLN A N 1
ATOM 971 C CA . GLN A 1 119 ? -22.001 4.870 9.262 1.00 96.75 119 GLN A CA 1
ATOM 972 C C . GLN A 1 119 ? -21.205 5.648 10.306 1.00 96.75 119 GLN A C 1
ATOM 974 O O . GLN A 1 119 ? -21.418 5.473 11.505 1.00 96.75 119 GLN A O 1
ATOM 979 N N . THR A 1 120 ? -20.298 6.508 9.852 1.00 96.19 120 THR A N 1
ATOM 980 C CA . THR A 1 120 ? -19.480 7.364 10.721 1.00 96.19 120 THR A CA 1
ATOM 981 C C . THR A 1 120 ? -20.317 8.473 11.358 1.00 96.19 120 THR A C 1
ATOM 983 O O . THR A 1 120 ? -21.192 9.049 10.713 1.00 96.19 120 THR A O 1
ATOM 986 N N . ILE A 1 121 ? -20.022 8.793 12.616 1.00 94.44 121 ILE A N 1
ATOM 987 C CA . ILE A 1 121 ? -20.593 9.932 13.337 1.00 94.44 121 ILE A CA 1
ATOM 988 C C . ILE A 1 121 ? -19.735 11.163 13.044 1.00 94.44 121 ILE A C 1
ATOM 990 O O . ILE A 1 121 ? -18.524 11.141 13.252 1.00 94.44 121 ILE A O 1
ATOM 994 N N . ALA A 1 122 ? -20.361 12.228 12.545 1.00 94.19 122 ALA A N 1
ATOM 995 C CA . ALA A 1 122 ? -19.677 13.485 12.235 1.00 94.19 122 ALA A CA 1
ATOM 996 C C . ALA A 1 122 ? -19.612 14.446 13.435 1.00 94.19 122 ALA A C 1
ATOM 998 O O . ALA A 1 122 ? -18.793 15.364 13.444 1.00 94.19 122 ALA A O 1
ATOM 999 N N . ASP A 1 123 ? -20.473 14.244 14.434 1.00 92.62 123 ASP A N 1
ATOM 1000 C CA . ASP A 1 123 ? -20.560 15.123 15.595 1.00 92.62 123 ASP A CA 1
ATOM 1001 C C . ASP A 1 123 ? -19.339 14.994 16.522 1.00 92.62 123 ASP A C 1
ATOM 1003 O O . ASP A 1 123 ? -18.767 13.906 16.660 1.00 92.62 123 ASP A O 1
ATOM 1007 N N . PRO A 1 124 ? -18.953 16.079 17.223 1.00 92.62 124 PRO A N 1
ATOM 1008 C CA . PRO A 1 124 ? -17.853 16.045 18.177 1.00 92.62 124 PRO A CA 1
ATOM 1009 C C . PRO A 1 124 ? -18.056 15.013 19.290 1.00 92.62 124 PRO A C 1
ATOM 1011 O O . PRO A 1 124 ? -19.061 15.007 20.009 1.00 92.62 124 PRO A O 1
ATOM 1014 N N . ILE A 1 125 ? -17.038 14.181 19.491 1.00 92.06 125 ILE A N 1
ATOM 1015 C CA . ILE A 1 125 ? -17.070 13.103 20.476 1.00 92.06 125 ILE A CA 1
ATOM 1016 C C . ILE A 1 125 ? -16.850 13.665 21.878 1.00 92.06 125 ILE A C 1
ATOM 1018 O O . ILE A 1 125 ? -15.840 14.305 22.168 1.00 92.06 125 ILE A O 1
ATOM 1022 N N . GLN A 1 126 ? -17.797 13.373 22.767 1.00 91.00 126 GLN A N 1
ATOM 1023 C CA . GLN A 1 126 ? -17.704 13.723 24.180 1.00 91.00 126 GLN A CA 1
ATOM 1024 C C . GLN A 1 126 ? -16.893 12.675 24.943 1.00 91.00 126 GLN A C 1
ATOM 1026 O O . GLN A 1 126 ? -17.225 11.487 24.933 1.00 91.00 126 GLN A O 1
ATOM 1031 N N . PHE A 1 127 ? -15.843 13.135 25.618 1.00 92.62 127 PHE A N 1
ATOM 1032 C CA . PHE A 1 127 ? -14.996 12.305 26.465 1.00 92.62 127 PHE A CA 1
ATOM 1033 C C . PHE A 1 127 ? -15.646 12.063 27.835 1.00 92.62 127 PHE A C 1
ATOM 1035 O O . PHE A 1 127 ? -16.287 12.971 28.376 1.00 92.62 127 PHE A O 1
ATOM 1042 N N . PRO A 1 128 ? -15.464 10.874 28.441 1.00 91.75 128 PRO A N 1
ATOM 1043 C CA . PRO A 1 128 ? -15.867 10.644 29.820 1.00 91.75 128 PRO A CA 1
ATOM 1044 C C . PRO A 1 128 ? -15.145 11.598 30.774 1.00 91.75 128 PRO A C 1
ATOM 1046 O O . PRO A 1 128 ? -14.010 12.016 30.535 1.00 91.75 128 PRO A O 1
ATOM 1049 N N . LYS A 1 129 ? -15.789 11.922 31.898 1.00 91.69 129 LYS A N 1
ATOM 1050 C CA . LYS A 1 129 ? -15.219 12.833 32.896 1.00 91.69 129 LYS A CA 1
ATOM 1051 C C . LYS A 1 129 ? -13.859 12.322 33.383 1.00 91.69 129 LYS A C 1
ATOM 1053 O O . LYS A 1 129 ? -13.749 11.190 33.842 1.00 91.69 129 LYS A O 1
ATOM 1058 N N . GLY A 1 130 ? -12.846 13.186 33.320 1.00 91.06 130 GLY A N 1
ATOM 1059 C CA . GLY A 1 130 ? -11.490 12.868 33.773 1.00 91.06 130 GLY A CA 1
ATOM 1060 C C . GLY A 1 130 ? -10.670 12.009 32.806 1.00 91.06 130 GLY A C 1
ATOM 1061 O O . GLY A 1 130 ? -9.556 11.643 33.160 1.00 91.06 130 GLY A O 1
ATOM 1062 N N . LYS A 1 131 ? -11.188 11.713 31.606 1.00 90.81 131 LYS A N 1
ATOM 1063 C CA . LYS A 1 131 ? -10.449 11.034 30.536 1.00 90.81 131 LYS A CA 1
ATOM 1064 C C . LYS A 1 131 ? -10.142 11.982 29.384 1.00 90.81 131 LYS A C 1
ATOM 1066 O O . LYS A 1 131 ? -10.901 12.910 29.107 1.00 90.81 131 LYS A O 1
ATOM 1071 N N . THR A 1 132 ? -9.041 11.728 28.687 1.00 89.94 132 THR A N 1
ATOM 1072 C CA . THR A 1 132 ? -8.639 12.463 27.480 1.00 89.94 132 THR A CA 1
ATOM 1073 C C . THR A 1 132 ? -8.045 11.495 26.462 1.00 89.94 132 THR A C 1
ATOM 1075 O O . THR A 1 132 ? -7.747 10.354 26.785 1.00 89.94 132 THR A O 1
ATOM 1078 N N . TRP A 1 133 ? -7.796 11.932 25.229 1.00 84.94 133 TRP A N 1
ATOM 1079 C CA . TRP A 1 133 ? -7.115 11.082 24.241 1.00 84.94 133 TRP A CA 1
ATOM 1080 C C . TRP A 1 133 ? -5.682 10.681 24.649 1.00 84.94 133 TRP A C 1
ATOM 1082 O O . TRP A 1 133 ? -5.122 9.755 24.072 1.00 84.94 133 TRP A O 1
ATOM 1092 N N . LYS A 1 134 ? -5.081 11.375 25.627 1.00 84.88 134 LYS A N 1
ATOM 1093 C CA . LYS A 1 134 ? -3.752 11.064 26.177 1.00 84.88 134 LYS A CA 1
ATOM 1094 C C . LYS A 1 134 ? -3.799 10.116 27.380 1.00 84.88 134 LYS A C 1
ATOM 1096 O O . LYS A 1 134 ? -2.734 9.704 27.838 1.00 84.88 134 LYS A O 1
ATOM 1101 N N . SER A 1 135 ? -4.985 9.849 27.935 1.00 55.28 135 SER A N 1
ATOM 1102 C CA . SER A 1 135 ? -5.158 9.175 29.231 1.00 55.28 135 SER A CA 1
ATOM 1103 C C . SER A 1 135 ? -6.567 8.611 29.414 1.00 55.28 135 SER A C 1
ATOM 1105 O O . SER A 1 135 ? -7.505 9.442 29.536 1.00 55.28 135 SER A O 1
#

Secondary structure (DSSP, 8-state):
------HHHHHHH-HHHHHHHTB-TTTSSBPB--SSTTGGG-GGGSTTSBP-GGGSSGGGTTSS--TTTS-HHHHHHHHHHS------HHHHHHHHHHHHHHHHSSS-SSEEEETTEEEE--SPPPPPTT--TT-

pLDDT: mean 90.35, std 8.57, range [47.12, 97.62]

Sequence (135 aa):
MEIDIVEQRIKDLSPALLKILLSDKTTKKSIRWGTDNYNEYGTEYYTDQEITPDLITGDMTVTIQPRVAKSEAEQNRRTRDKAEVFTPSWVCNEQNNLVDEAWFGRKNVFNSIYGKSWQTIADPIQFPKGKTWKS